Protein AF-F3CF37-F1 (afdb_monomer)

Secondary structure (DSSP, 8-state):
-B--EEE-STT-EEE--SBPEEEEEEEETTEEEEEEEEEET----SS-----

Foldseek 3Di:
DWAAWDDDPDRDIDGTPFADWDWDWDDDPPDIDTDDTHDGPPDDDPDDDDDD

Structure (mmCIF, N/CA/C/O backbone):
data_AF-F3CF37-F1
#
_entry.id   AF-F3CF37-F1
#
loop_
_atom_site.group_PDB
_atom_site.id
_atom_site.type_symbol
_atom_site.label_atom_id
_atom_site.label_alt_id
_atom_site.label_comp_id
_atom_site.label_asym_id
_atom_site.label_entity_id
_atom_site.label_seq_id
_atom_site.pdbx_PDB_ins_code
_atom_site.Cartn_x
_atom_site.Cartn_y
_atom_site.Cartn_z
_atom_site.occupancy
_atom_site.B_iso_or_equiv
_atom_site.auth_seq_id
_atom_site.auth_comp_id
_atom_site.auth_asym_id
_atom_site.auth_atom_id
_atom_site.pdbx_PDB_model_num
ATOM 1 N N . SER A 1 1 ? -1.713 3.112 -2.273 1.00 94.88 1 SER A N 1
ATOM 2 C CA . SER A 1 1 ? -2.979 3.428 -1.575 1.00 94.88 1 SER A CA 1
ATOM 3 C C . SER A 1 1 ? -2.658 4.522 -0.589 1.00 94.88 1 SER A C 1
ATOM 5 O O . SER A 1 1 ? -1.534 4.557 -0.117 1.00 94.88 1 SER A O 1
ATOM 7 N N . PHE A 1 2 ? -3.605 5.384 -0.239 1.00 97.31 2 PHE A N 1
ATOM 8 C CA . PHE A 1 2 ? -3.346 6.466 0.711 1.00 97.31 2 PHE A CA 1
ATOM 9 C C . PHE A 1 2 ? -4.081 6.227 2.031 1.00 97.31 2 PHE A C 1
ATOM 11 O O . PHE A 1 2 ? -5.077 5.502 2.075 1.00 97.31 2 PHE A O 1
ATOM 18 N N . ILE A 1 3 ? -3.571 6.824 3.106 1.00 98.06 3 ILE A N 1
ATOM 19 C CA . ILE A 1 3 ? -4.239 6.843 4.409 1.00 98.06 3 ILE A CA 1
ATOM 20 C C . ILE A 1 3 ? -5.318 7.918 4.3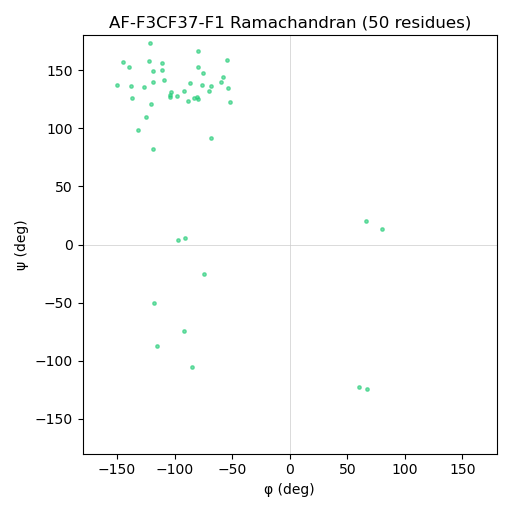65 1.00 98.06 3 ILE A C 1
ATOM 22 O O . ILE A 1 3 ? -5.014 9.071 4.069 1.00 98.06 3 ILE A O 1
ATOM 26 N N . ASP A 1 4 ? -6.558 7.548 4.670 1.00 97.81 4 ASP A N 1
ATOM 27 C CA . ASP A 1 4 ? -7.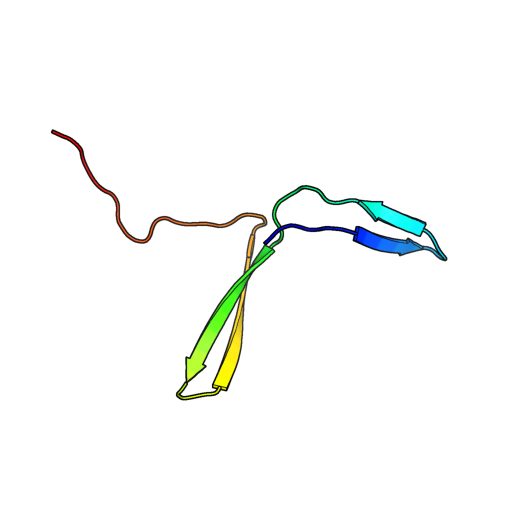689 8.478 4.712 1.00 97.81 4 ASP A CA 1
ATOM 28 C C . ASP A 1 4 ? -7.877 9.037 6.131 1.00 97.81 4 ASP A C 1
ATOM 30 O O . ASP A 1 4 ? -7.423 10.138 6.440 1.00 97.81 4 ASP A O 1
ATOM 34 N N . SER A 1 5 ? -8.413 8.225 7.044 1.00 97.38 5 SER A N 1
ATOM 35 C CA . SER A 1 5 ? -8.568 8.560 8.461 1.00 97.38 5 SER A CA 1
ATOM 36 C C . SER A 1 5 ? -8.194 7.374 9.344 1.00 97.38 5 SER A C 1
ATOM 38 O O . SER A 1 5 ? -8.626 6.251 9.078 1.00 97.38 5 SER A O 1
ATOM 40 N N . VAL A 1 6 ? -7.447 7.618 10.419 1.00 97.25 6 VAL A N 1
ATOM 41 C CA . VAL A 1 6 ? -7.089 6.603 11.419 1.00 97.25 6 VAL A CA 1
ATOM 42 C C . VAL A 1 6 ? -7.611 7.053 12.785 1.00 97.25 6 VAL A C 1
ATOM 44 O O . VAL A 1 6 ? -7.217 8.133 13.232 1.00 97.25 6 VAL A O 1
ATOM 47 N N . PRO A 1 7 ? -8.481 6.276 13.455 1.00 97.56 7 PRO A N 1
ATOM 48 C CA . PRO A 1 7 ? -8.911 6.575 14.820 1.00 97.56 7 PRO A CA 1
ATOM 49 C C . PRO A 1 7 ? -7.720 6.654 15.779 1.00 97.56 7 PRO A C 1
ATOM 51 O O . PRO A 1 7 ? -6.763 5.891 15.636 1.00 97.56 7 PRO A O 1
ATOM 54 N N . THR A 1 8 ? -7.782 7.551 16.761 1.00 95.38 8 THR A N 1
ATOM 55 C CA . THR A 1 8 ? -6.755 7.661 17.807 1.00 95.38 8 THR A CA 1
ATOM 56 C C . THR A 1 8 ? -7.304 7.319 19.183 1.00 95.38 8 THR A C 1
ATOM 58 O O . THR A 1 8 ? -7.215 6.169 19.601 1.00 95.38 8 THR A O 1
ATOM 61 N N . GLU A 1 9 ? -7.875 8.288 19.891 1.00 95.88 9 GLU A N 1
ATOM 62 C CA . GLU A 1 9 ? -8.377 8.118 21.253 1.00 95.88 9 GLU A CA 1
ATOM 63 C C . GLU A 1 9 ? -9.831 8.584 21.308 1.00 95.88 9 GLU A C 1
ATOM 65 O O . GLU A 1 9 ? -10.176 9.628 20.760 1.00 95.88 9 GLU A O 1
ATOM 70 N N . GLY A 1 10 ? -10.698 7.805 21.957 1.00 94.81 10 GLY A N 1
ATOM 71 C CA . GLY A 1 10 ? -12.125 8.121 22.031 1.00 94.81 10 GLY A CA 1
ATOM 7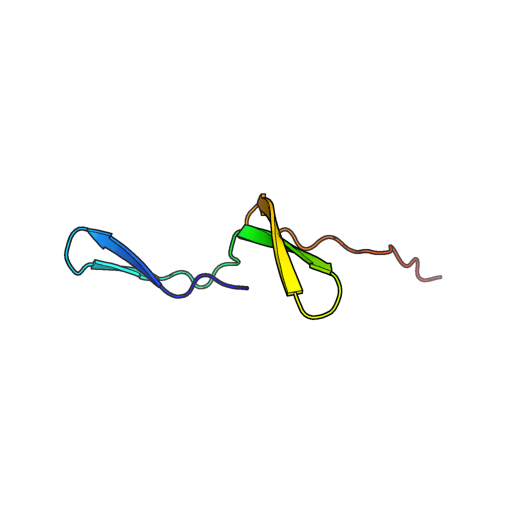2 C C . GLY A 1 10 ? -12.782 8.187 20.648 1.00 94.81 10 GLY A C 1
ATOM 73 O O . GLY A 1 10 ? -12.758 7.208 19.904 1.00 94.81 10 GLY A O 1
ATOM 74 N N . GLU A 1 11 ? -13.383 9.336 20.334 1.00 94.94 11 GLU A N 1
ATOM 75 C CA . GLU A 1 11 ? -14.036 9.619 19.045 1.00 94.94 11 GLU A CA 1
ATOM 76 C C . GLU A 1 11 ? -13.127 10.402 18.073 1.00 94.94 11 GLU A C 1
ATOM 78 O O . GLU A 1 11 ? -13.556 10.752 16.971 1.00 94.94 11 GLU A O 1
ATOM 83 N N . ASP A 1 12 ? -11.870 10.663 18.454 1.00 97.19 12 ASP A N 1
ATOM 84 C CA . ASP A 1 12 ? -10.926 11.416 17.630 1.00 97.19 12 ASP A CA 1
ATOM 85 C C . ASP A 1 12 ? -10.293 10.555 16.527 1.00 97.19 12 ASP A C 1
ATOM 87 O O . ASP A 1 12 ? -10.094 9.340 16.652 1.00 97.19 12 ASP A O 1
ATOM 91 N N . TYR A 1 13 ? -9.910 11.219 15.436 1.00 97.06 13 TYR A N 1
ATOM 92 C CA . TYR A 1 13 ? -9.205 10.617 14.311 1.00 97.06 13 TYR A CA 1
ATOM 93 C C . TYR A 1 13 ? -8.116 11.544 13.774 1.00 97.06 13 TYR A C 1
ATOM 95 O O . TYR A 1 13 ? -8.196 12.771 13.846 1.00 97.06 13 TYR A O 1
ATOM 103 N N . ARG A 1 14 ? -7.091 10.939 13.174 1.00 97.06 14 ARG A N 1
ATOM 104 C CA . ARG A 1 14 ? -6.058 11.633 12.409 1.00 97.06 14 ARG A CA 1
ATOM 105 C C . ARG A 1 14 ? -6.297 11.426 10.926 1.00 97.06 14 ARG A C 1
ATOM 107 O O . ARG A 1 14 ? -6.405 10.294 10.460 1.00 97.06 14 ARG A O 1
ATOM 114 N N . ILE A 1 15 ? -6.352 12.533 10.197 1.00 97.50 15 ILE A N 1
ATOM 115 C CA . ILE A 1 15 ? -6.441 12.530 8.739 1.00 97.50 15 ILE A CA 1
ATOM 116 C C . ILE A 1 15 ? -5.058 12.207 8.167 1.00 97.50 15 ILE A C 1
ATOM 118 O O . ILE A 1 15 ? -4.044 12.713 8.654 1.00 97.50 15 ILE A O 1
ATOM 122 N N . GLY A 1 16 ? -5.028 11.352 7.151 1.00 96.44 16 GLY A N 1
ATOM 123 C CA . GLY A 1 16 ? -3.848 11.067 6.353 1.00 96.44 16 GLY A CA 1
ATOM 124 C C . GLY A 1 16 ? -3.679 12.080 5.223 1.00 96.44 16 GLY A C 1
ATOM 125 O O . GLY A 1 16 ? -3.230 13.198 5.451 1.00 96.44 16 GLY A O 1
ATOM 126 N N . GLY A 1 17 ? -3.972 11.675 3.987 1.00 96.75 17 GLY A N 1
ATOM 127 C CA . GLY A 1 17 ? -3.571 12.403 2.774 1.00 96.75 17 GLY A CA 1
ATOM 128 C C . GLY A 1 17 ? -2.114 12.140 2.370 1.00 96.75 17 GLY A C 1
ATOM 129 O O . GLY A 1 17 ? -1.560 12.854 1.539 1.00 96.75 17 GLY A O 1
ATOM 130 N N . THR A 1 18 ? -1.501 11.113 2.961 1.00 97.81 18 THR A N 1
ATOM 131 C CA . THR A 1 18 ? -0.166 10.605 2.631 1.00 97.81 18 THR A CA 1
ATOM 132 C C . THR A 1 18 ? -0.255 9.130 2.242 1.00 97.81 18 THR A C 1
ATOM 134 O O . THR A 1 18 ? -1.220 8.446 2.601 1.00 97.81 18 THR A O 1
ATOM 137 N N . GLU A 1 19 ? 0.730 8.637 1.496 1.00 98.25 19 GLU A N 1
ATOM 138 C CA . GLU A 1 19 ? 0.777 7.236 1.073 1.00 98.25 19 GLU A CA 1
ATOM 139 C C . GLU A 1 19 ? 0.815 6.297 2.280 1.00 98.25 19 GLU A C 1
ATOM 141 O O . GLU A 1 19 ? 1.500 6.562 3.265 1.00 98.25 19 GLU A O 1
ATOM 146 N N . ALA A 1 20 ? 0.080 5.192 2.192 1.00 98.38 20 ALA A N 1
ATOM 147 C CA . ALA A 1 20 ? 0.087 4.130 3.190 1.00 98.38 20 ALA A CA 1
ATOM 148 C C . ALA A 1 20 ? 1.310 3.205 3.012 1.00 98.38 20 ALA A C 1
ATOM 150 O O . ALA A 1 20 ? 1.954 3.229 1.954 1.00 98.38 20 ALA A O 1
ATOM 151 N N . PRO A 1 21 ? 1.622 2.352 4.006 1.00 98.44 21 PRO A N 1
ATOM 152 C CA . PRO A 1 21 ? 2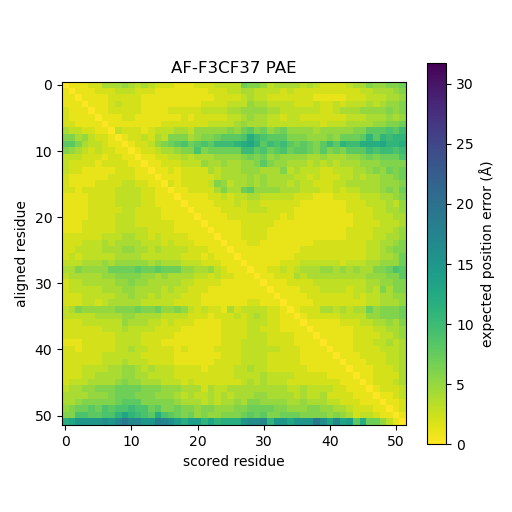.543 1.236 3.820 1.00 98.44 21 PRO A CA 1
ATOM 153 C C . PRO A 1 21 ? 2.113 0.369 2.635 1.00 98.44 21 PRO A C 1
ATOM 155 O O . PRO A 1 21 ? 0.928 0.056 2.463 1.00 98.44 21 PRO A O 1
ATOM 158 N N . THR A 1 22 ? 3.069 -0.001 1.786 1.00 98.31 22 THR A N 1
ATOM 159 C CA . THR A 1 22 ? 2.765 -0.835 0.617 1.00 98.31 22 THR A CA 1
ATOM 160 C C . THR A 1 22 ? 2.662 -2.293 1.040 1.00 98.31 22 THR A C 1
ATOM 162 O O . THR A 1 22 ? 3.584 -2.835 1.641 1.00 98.31 22 THR A O 1
ATOM 165 N N . VAL A 1 23 ? 1.556 -2.954 0.695 1.00 98.00 23 VAL A N 1
ATOM 166 C CA . VAL A 1 23 ? 1.335 -4.371 1.013 1.00 98.00 23 VAL A CA 1
ATOM 167 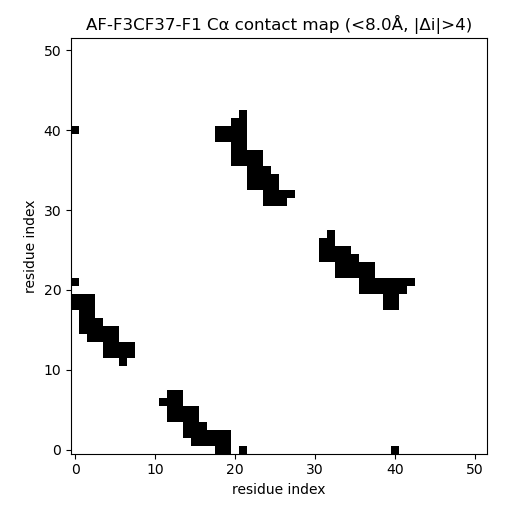C C . VAL A 1 23 ? 1.561 -5.233 -0.219 1.00 98.00 23 VAL A C 1
ATOM 169 O O . VAL A 1 23 ? 0.997 -4.986 -1.289 1.00 98.00 23 VAL A O 1
ATOM 172 N N . ARG A 1 24 ? 2.339 -6.302 -0.053 1.00 97.88 24 ARG A N 1
ATOM 173 C CA . ARG A 1 24 ? 2.510 -7.334 -1.070 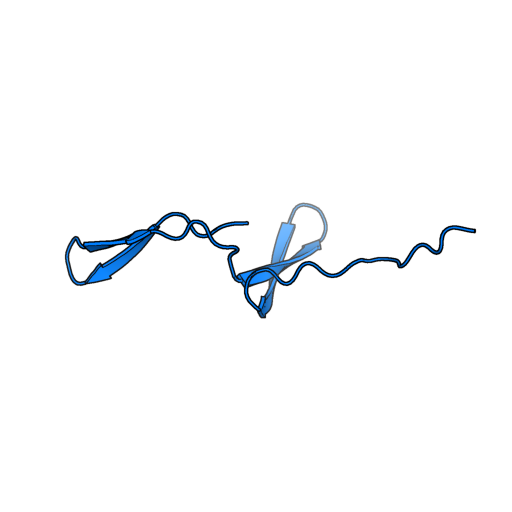1.00 97.88 24 ARG A CA 1
ATOM 174 C C . ARG A 1 24 ? 1.446 -8.409 -0.925 1.00 97.88 24 ARG A C 1
ATOM 176 O O . ARG A 1 24 ? 1.362 -9.082 0.105 1.00 97.88 24 ARG A O 1
ATOM 183 N N . ILE A 1 25 ? 0.701 -8.631 -2.004 1.00 98.19 25 ILE A N 1
ATOM 184 C CA . ILE A 1 25 ? -0.214 -9.764 -2.132 1.00 98.19 25 ILE A CA 1
ATOM 185 C C . ILE A 1 25 ? 0.308 -10.779 -3.147 1.00 98.19 25 ILE A C 1
ATOM 187 O O . ILE A 1 25 ? 0.846 -10.424 -4.195 1.00 98.19 25 ILE A O 1
ATOM 191 N N . LEU A 1 26 ? 0.117 -12.058 -2.840 1.00 98.19 26 LEU A N 1
ATOM 192 C CA . LEU A 1 26 ? 0.348 -13.167 -3.752 1.00 98.19 26 LEU A CA 1
ATOM 193 C C . LEU A 1 26 ? -0.993 -13.681 -4.270 1.00 98.19 26 LEU A C 1
ATOM 195 O O . LEU A 1 26 ? -1.888 -13.997 -3.486 1.00 98.19 26 LEU A O 1
ATOM 199 N N . LEU A 1 27 ? -1.116 -13.807 -5.587 1.00 98.06 27 LEU A N 1
ATOM 200 C CA . LEU A 1 27 ? -2.298 -14.363 -6.240 1.00 98.06 27 LEU A CA 1
ATOM 201 C C . LEU A 1 27 ? -2.052 -15.841 -6.578 1.00 98.06 27 LEU A C 1
ATOM 203 O O . LEU A 1 27 ? -1.037 -16.177 -7.190 1.00 98.06 27 LEU A O 1
ATOM 207 N N . LYS A 1 28 ? -2.963 -16.734 -6.172 1.00 97.94 28 LYS A N 1
ATOM 208 C CA . LYS A 1 28 ? -2.932 -18.172 -6.502 1.00 97.94 28 LYS A CA 1
ATOM 209 C C . LYS A 1 28 ? -4.305 -18.624 -6.996 1.00 97.94 28 LYS A C 1
ATOM 211 O O . LYS A 1 28 ? -5.184 -18.933 -6.189 1.00 97.94 28 LYS A O 1
ATOM 216 N N . GLY A 1 29 ? -4.461 -18.704 -8.317 1.00 97.12 29 GLY A N 1
ATOM 217 C CA . GLY A 1 29 ? -5.761 -18.952 -8.940 1.00 97.12 29 GLY A CA 1
ATOM 218 C C . GLY A 1 29 ? -6.695 -17.766 -8.704 1.00 97.12 29 GLY A C 1
ATOM 219 O O . GLY A 1 29 ? -6.329 -16.633 -8.999 1.00 97.12 29 GLY A O 1
ATOM 220 N N . ASP A 1 30 ? -7.864 -18.029 -8.128 1.00 97.88 30 ASP A N 1
ATOM 221 C CA . ASP A 1 30 ? -8.892 -17.047 -7.761 1.00 97.88 30 ASP A CA 1
ATOM 222 C C . ASP A 1 30 ? -8.746 -16.496 -6.328 1.00 97.88 30 ASP A C 1
ATOM 224 O O . ASP A 1 30 ? -9.594 -15.738 -5.860 1.00 97.88 30 ASP A O 1
ATOM 228 N N . ARG A 1 31 ? -7.670 -16.860 -5.617 1.00 98.19 31 ARG A N 1
ATOM 229 C CA . ARG A 1 31 ? -7.411 -16.441 -4.230 1.00 98.19 31 ARG A CA 1
ATOM 230 C C . ARG A 1 31 ? -6.232 -15.482 -4.126 1.00 98.19 31 ARG A C 1
ATOM 232 O O . ARG A 1 31 ? -5.254 -15.604 -4.868 1.00 98.19 31 ARG A O 1
ATOM 239 N N . SER A 1 32 ? -6.282 -14.598 -3.132 1.00 98.12 32 SER A N 1
ATOM 240 C CA . SER A 1 32 ? -5.196 -13.691 -2.752 1.00 98.12 32 SER A CA 1
ATOM 241 C C . SER A 1 32 ? -4.723 -13.948 -1.319 1.00 98.12 32 SER A C 1
ATOM 243 O O . SER A 1 32 ? -5.485 -14.393 -0.460 1.00 98.12 32 SER A O 1
ATOM 245 N N . PHE A 1 33 ? -3.439 -13.692 -1.070 1.00 98.25 33 PHE A N 1
ATOM 246 C CA . PHE A 1 33 ? -2.792 -13.883 0.227 1.00 98.25 33 PHE A CA 1
ATOM 247 C C . PHE A 1 33 ? -1.895 -12.684 0.524 1.00 98.25 33 PHE A C 1
ATOM 249 O O . PHE A 1 33 ? -1.035 -12.358 -0.291 1.00 98.25 33 PHE A O 1
ATOM 256 N N . VAL A 1 34 ? -2.069 -12.046 1.681 1.00 97.88 34 VAL A N 1
ATOM 257 C CA . VAL A 1 34 ? -1.125 -11.031 2.173 1.00 97.88 34 VAL A CA 1
ATOM 258 C C . VAL A 1 34 ? 0.171 -11.731 2.576 1.00 97.88 34 VAL A C 1
ATOM 260 O O . VAL A 1 34 ? 0.124 -12.758 3.253 1.00 97.88 34 VAL A O 1
ATOM 263 N N . GLN A 1 35 ? 1.309 -11.203 2.129 1.00 96.69 35 GLN A N 1
ATOM 264 C CA . GLN A 1 35 ? 2.617 -11.818 2.355 1.00 96.69 35 GLN A CA 1
ATOM 265 C C . GLN A 1 35 ? 3.553 -10.921 3.170 1.00 96.69 35 GLN A C 1
ATOM 267 O O . GLN A 1 35 ? 4.137 -11.392 4.140 1.00 96.69 35 GLN A O 1
ATOM 272 N N . GLU A 1 36 ? 3.701 -9.656 2.771 1.00 97.31 36 GLU A N 1
ATOM 273 C CA . GLU A 1 36 ? 4.685 -8.716 3.326 1.00 97.31 36 GLU A CA 1
ATOM 274 C C . GLU A 1 36 ? 4.117 -7.289 3.373 1.00 97.31 36 GLU A C 1
ATOM 276 O O . GLU A 1 36 ? 3.220 -6.940 2.599 1.00 97.31 36 GLU A O 1
ATOM 281 N N . GLU A 1 37 ? 4.682 -6.472 4.259 1.00 98.00 37 GLU A N 1
ATOM 282 C CA . GLU A 1 37 ? 4.472 -5.026 4.374 1.00 98.00 37 GLU A CA 1
ATOM 283 C C . GLU A 1 37 ? 5.812 -4.313 4.141 1.00 98.00 37 GLU A C 1
ATOM 285 O O . GLU A 1 37 ? 6.856 -4.777 4.604 1.00 98.00 37 GLU A O 1
ATOM 290 N N . TYR A 1 38 ? 5.777 -3.197 3.418 1.00 98.12 38 TYR A N 1
ATOM 291 C CA . TYR A 1 38 ? 6.918 -2.322 3.152 1.00 98.12 38 TYR A CA 1
ATOM 292 C C . TYR A 1 38 ? 6.644 -0.900 3.650 1.00 98.12 38 TYR A C 1
ATOM 294 O O . TYR A 1 38 ? 5.517 -0.565 4.014 1.00 98.12 38 TYR A O 1
ATOM 302 N N . ASP A 1 39 ? 7.665 -0.044 3.595 1.00 98.38 39 ASP A N 1
ATOM 303 C CA . ASP A 1 39 ? 7.582 1.353 4.022 1.00 98.38 39 ASP A CA 1
ATOM 304 C C . ASP A 1 39 ? 6.449 2.147 3.338 1.00 98.38 39 ASP A C 1
ATOM 306 O O . ASP A 1 39 ? 5.954 1.817 2.249 1.00 98.38 39 ASP A O 1
ATOM 310 N N . TYR A 1 40 ? 6.057 3.244 3.992 1.00 98.12 40 TYR A N 1
ATOM 311 C CA . TYR A 1 40 ? 5.080 4.210 3.489 1.00 98.12 40 TYR A CA 1
ATOM 312 C C . TYR A 1 40 ? 5.458 4.682 2.080 1.00 98.12 40 TYR A C 1
ATOM 314 O O . TYR A 1 40 ? 6.552 5.202 1.862 1.00 98.12 40 TYR A O 1
ATOM 322 N N . GLY A 1 41 ? 4.551 4.501 1.117 1.00 97.75 41 GLY A N 1
ATOM 323 C CA . GLY A 1 41 ? 4.765 4.940 -0.265 1.00 97.75 41 GLY A CA 1
ATOM 324 C C . GLY A 1 41 ? 5.875 4.205 -1.023 1.00 97.75 41 GLY A C 1
ATOM 325 O O . GLY A 1 41 ? 6.372 4.728 -2.020 1.00 97.75 41 GLY A O 1
ATOM 326 N N . TYR A 1 42 ? 6.276 3.004 -0.591 1.00 98.19 42 TYR A N 1
ATOM 327 C CA . TYR A 1 42 ? 7.260 2.199 -1.317 1.00 98.19 42 TYR A CA 1
ATOM 328 C C . TYR A 1 42 ? 6.716 1.678 -2.661 1.00 98.19 42 TYR A C 1
ATOM 330 O O . TYR A 1 42 ? 6.132 0.599 -2.753 1.00 98.19 42 TYR A O 1
ATOM 338 N N . ILE A 1 43 ? 6.942 2.449 -3.727 1.00 97.94 43 ILE A N 1
ATOM 339 C CA . ILE A 1 43 ? 6.505 2.137 -5.095 1.00 97.94 43 ILE A CA 1
ATOM 340 C C . ILE A 1 43 ? 7.747 2.015 -5.997 1.00 97.94 43 ILE A C 1
ATOM 342 O O . ILE A 1 43 ? 8.133 2.983 -6.658 1.00 97.94 43 ILE A O 1
ATOM 346 N N . PRO A 1 44 ? 8.429 0.853 -6.015 1.00 97.31 44 PRO A N 1
ATOM 347 C CA . PRO A 1 44 ? 9.619 0.666 -6.834 1.00 97.31 44 PRO A CA 1
ATOM 348 C C . PRO A 1 44 ? 9.261 0.476 -8.312 1.00 97.31 44 PRO A C 1
ATOM 350 O O . PRO A 1 44 ? 8.256 -0.146 -8.667 1.00 97.31 44 PRO A O 1
ATOM 353 N N . ALA A 1 45 ? 10.136 0.951 -9.197 1.00 97.62 45 ALA A N 1
ATOM 354 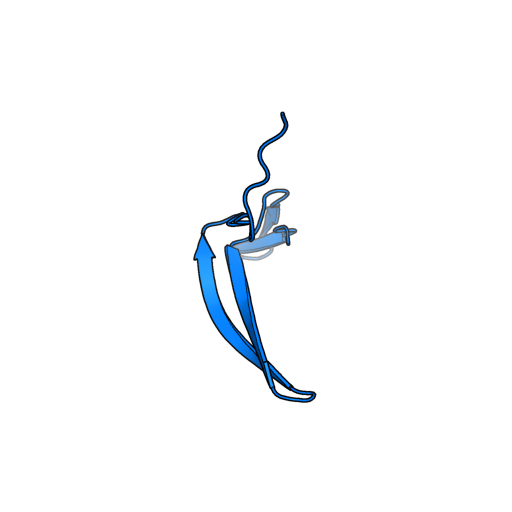C CA . ALA A 1 45 ? 10.048 0.624 -10.613 1.00 97.62 45 ALA A CA 1
ATOM 355 C C . ALA A 1 45 ? 10.376 -0.862 -10.837 1.00 97.62 45 ALA A C 1
ATOM 357 O O . ALA A 1 45 ? 11.353 -1.383 -10.304 1.00 97.62 45 ALA A O 1
ATOM 358 N N . MET A 1 46 ? 9.595 -1.541 -11.681 1.00 97.19 46 MET A N 1
ATOM 359 C CA . MET A 1 46 ? 9.910 -2.916 -12.099 1.00 97.19 46 MET A CA 1
ATOM 360 C C . MET A 1 46 ? 11.062 -2.972 -13.110 1.00 97.19 46 MET A C 1
ATOM 362 O O . MET A 1 46 ? 11.724 -3.998 -13.251 1.00 97.19 46 MET A O 1
ATOM 366 N N . LYS A 1 47 ? 11.266 -1.885 -13.856 1.00 96.94 47 LYS A N 1
ATOM 367 C CA . LYS A 1 47 ? 12.278 -1.760 -14.900 1.00 96.94 47 LYS A CA 1
ATOM 368 C C . LYS A 1 47 ? 12.718 -0.304 -15.002 1.00 96.94 47 LYS A C 1
ATOM 370 O O . LYS A 1 47 ? 11.870 0.583 -15.012 1.00 96.94 47 LYS A O 1
ATOM 375 N N . ASP A 1 48 ? 14.022 -0.097 -15.141 1.00 96.56 48 ASP A N 1
ATOM 376 C CA . ASP A 1 48 ? 14.596 1.187 -15.537 1.00 96.56 48 ASP A CA 1
ATOM 377 C C . ASP A 1 48 ? 14.643 1.309 -17.070 1.00 96.56 48 ASP A C 1
ATOM 379 O O . ASP A 1 48 ? 14.928 0.334 -17.778 1.00 96.56 48 ASP A O 1
ATOM 383 N N . VAL A 1 49 ? 14.315 2.489 -17.597 1.00 96.38 49 VAL A N 1
ATOM 384 C CA . VAL A 1 49 ? 14.269 2.759 -19.041 1.00 96.38 49 VAL A CA 1
ATOM 385 C C . VAL A 1 49 ? 15.154 3.957 -19.352 1.00 96.38 49 VAL A C 1
ATOM 387 O O . VAL A 1 49 ? 14.811 5.093 -19.036 1.00 96.38 49 VAL A O 1
ATOM 390 N N . THR A 1 50 ? 16.280 3.705 -20.019 1.00 96.25 50 THR A N 1
ATOM 391 C CA . THR A 1 50 ? 17.208 4.751 -20.457 1.00 96.25 50 THR A CA 1
ATOM 392 C C . THR A 1 50 ? 16.746 5.357 -21.779 1.00 96.25 50 THR A C 1
ATOM 394 O O . THR A 1 50 ? 16.528 4.635 -22.754 1.00 96.25 50 THR A O 1
ATOM 397 N N . LEU A 1 51 ? 16.610 6.683 -21.816 1.00 93.06 51 LEU A N 1
ATOM 398 C CA . LEU A 1 51 ? 16.308 7.431 -23.035 1.00 93.06 51 LEU A CA 1
ATOM 399 C C . LEU A 1 51 ? 17.623 7.870 -23.697 1.00 93.06 51 LEU A C 1
ATOM 401 O O . LEU A 1 51 ? 18.510 8.376 -23.010 1.00 93.06 51 LEU A O 1
ATOM 405 N N . SER A 1 52 ? 17.743 7.637 -25.006 1.00 85.25 52 SER A N 1
ATOM 406 C CA . SER A 1 52 ? 18.888 8.013 -25.851 1.00 85.25 52 SER A CA 1
ATOM 407 C C . SER A 1 52 ? 18.622 9.279 -26.648 1.00 85.25 52 SER A C 1
ATOM 409 O O . SER A 1 52 ? 17.495 9.354 -27.192 1.00 85.25 52 SER A O 1
#

Nearest PDB structures (foldseek):
  8qkw-assembly1_A-2  TM=1.002E+00  e=2.393E-05  Pseudomonas syringae pv. actinidiae
  8qj5-assembly1_B  TM=9.826E-01  e=2.549E-05  Pseudomonas syringae pv. actinidiae
  4d47-assembly1_A  T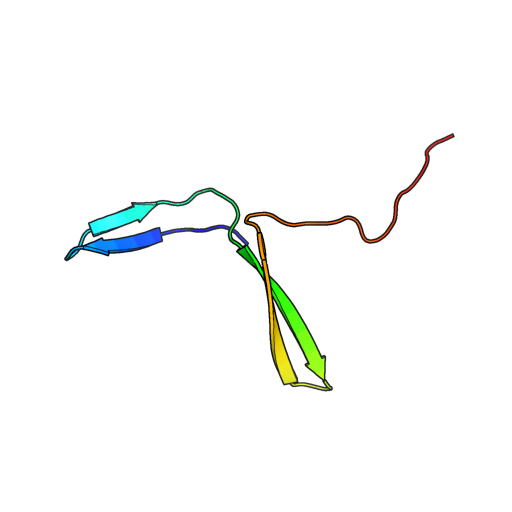M=9.819E-01  e=7.943E-05  Erwinia amylovora ATCC 49946
  6frw-assembly1_A  TM=9.964E-01  e=2.324E-04  Erwinia tasmaniensis
  7ehr-assembly1_A  TM=9.748E-01  e=4.655E-04  Brenneria sp. EniD312

pLDDT: mean 97.06, std 1.98, range [85.25, 98.44]

Organism: NCBI:txid875330

InterPro domains:
  IPR003469 Glycoside hydrolase, family 68 [PF02435] (1-44)
  IPR023296 Glycosyl hydrolase, five-bladed beta-propeller domain superfamily [G3DSA:2.115.10.20] (1-52)

Sequence (52 aa):
SFIDSVPTEGEDYRIGGTEAPTVRILLKGDRSFVQEEYDYGYIPAMKDVTLS

Solvent-accessible surface area (backbone atoms only — not comparable to full-atom values): 3531 Å² total; per-residue (Å²): 112,64,35,63,73,44,78,74,60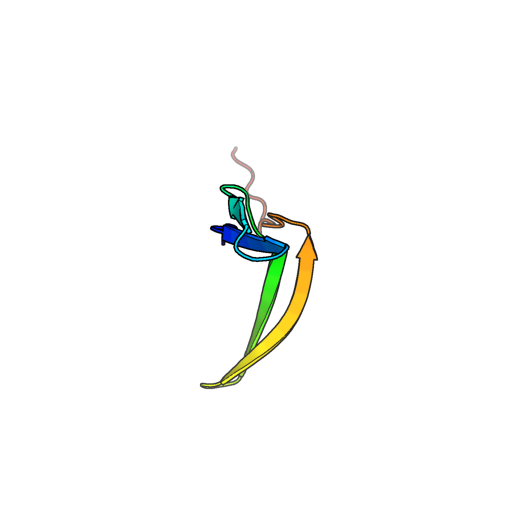,94,93,41,65,46,73,52,83,43,56,29,60,32,70,43,68,47,77,60,89,98,44,77,40,85,74,51,79,46,58,65,57,61,76,79,78,94,68,89,83,88,85,131

Radius of gyration: 16.27 Å; Cα contacts (8 Å, |Δi|>4): 70; chains: 1; bounding box: 33×32×48 Å

Mean predicted aligned error: 3.28 Å